Protein AF-A0A4Q3FVG8-F1 (afdb_monomer_lite)

Structure (mmCIF, N/CA/C/O backbone):
data_AF-A0A4Q3FVG8-F1
#
_entry.id   AF-A0A4Q3FVG8-F1
#
loop_
_atom_site.group_PDB
_atom_site.id
_atom_site.type_symbol
_atom_site.label_atom_id
_atom_site.label_alt_id
_atom_site.label_comp_id
_atom_site.label_asym_id
_atom_site.label_entity_id
_atom_site.label_seq_id
_atom_site.pdbx_PDB_ins_code
_atom_site.Cartn_x
_atom_site.Cartn_y
_atom_site.Cartn_z
_atom_site.occupancy
_atom_site.B_iso_or_equiv
_atom_site.auth_seq_id
_atom_site.auth_comp_id
_atom_site.auth_asym_id
_atom_site.auth_atom_id
_atom_site.pdbx_PDB_model_num
ATOM 1 N N . MET A 1 1 ? 11.011 -19.265 -17.181 1.00 75.31 1 MET A N 1
ATOM 2 C CA . MET A 1 1 ? 11.817 -19.226 -15.942 1.00 75.31 1 MET A CA 1
ATOM 3 C C . MET A 1 1 ? 11.753 -17.791 -15.523 1.00 75.31 1 MET A C 1
ATOM 5 O O . MET A 1 1 ? 12.229 -16.950 -16.275 1.00 75.31 1 MET A O 1
ATOM 9 N N . ASP A 1 2 ? 11.126 -17.531 -14.387 1.00 78.25 2 ASP A N 1
ATOM 10 C CA . ASP A 1 2 ? 10.666 -16.186 -14.072 1.00 78.25 2 ASP A CA 1
ATOM 11 C C . ASP A 1 2 ? 11.560 -15.637 -12.963 1.00 78.25 2 ASP A C 1
ATOM 13 O O . ASP A 1 2 ? 11.830 -16.323 -11.972 1.00 78.25 2 ASP A O 1
ATOM 17 N N . ILE A 1 3 ? 12.095 -14.434 -13.171 1.00 79.69 3 ILE A N 1
ATOM 18 C CA . ILE A 1 3 ? 13.095 -13.823 -12.293 1.00 79.69 3 ILE A CA 1
ATOM 19 C C . ILE A 1 3 ? 12.486 -12.575 -11.660 1.00 79.69 3 ILE A C 1
ATOM 21 O O . ILE A 1 3 ? 12.050 -11.667 -12.361 1.00 79.69 3 ILE A O 1
ATOM 25 N N . LEU A 1 4 ? 12.501 -12.514 -10.327 1.00 82.00 4 LEU A N 1
ATOM 26 C CA . LEU A 1 4 ? 12.048 -11.354 -9.564 1.00 82.00 4 LEU A CA 1
ATOM 27 C C . LEU A 1 4 ? 13.248 -10.546 -9.063 1.00 82.00 4 LEU A C 1
ATOM 29 O O . LEU A 1 4 ? 14.084 -11.062 -8.320 1.00 82.00 4 LEU A O 1
ATOM 33 N N . ILE A 1 5 ? 13.308 -9.265 -9.427 1.00 82.19 5 ILE A N 1
ATOM 34 C CA . ILE A 1 5 ? 14.364 -8.341 -8.995 1.00 82.19 5 ILE A CA 1
ATOM 35 C C . ILE A 1 5 ? 13.765 -7.351 -7.987 1.00 82.19 5 ILE A C 1
ATOM 37 O O . ILE A 1 5 ? 12.943 -6.512 -8.346 1.00 82.19 5 ILE A O 1
ATOM 41 N N . LYS A 1 6 ? 14.162 -7.449 -6.710 1.00 83.00 6 LYS A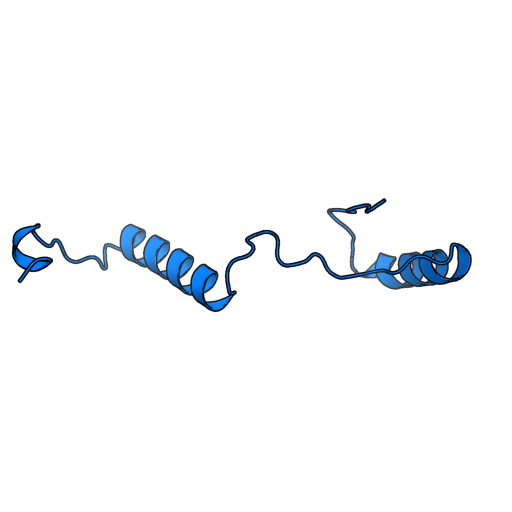 N 1
ATOM 42 C CA . LYS A 1 6 ? 13.699 -6.555 -5.628 1.00 83.00 6 LYS A CA 1
ATOM 43 C C . LYS A 1 6 ? 14.652 -5.367 -5.436 1.00 83.00 6 LYS A C 1
ATOM 45 O O . LYS A 1 6 ? 15.836 -5.465 -5.747 1.00 83.00 6 LYS A O 1
ATOM 50 N N . ASN A 1 7 ? 14.146 -4.268 -4.869 1.00 84.12 7 ASN A N 1
ATOM 51 C CA . ASN A 1 7 ? 14.905 -3.046 -4.543 1.00 84.12 7 ASN A CA 1
ATOM 52 C C . ASN A 1 7 ? 15.525 -2.311 -5.752 1.00 84.12 7 ASN A C 1
ATOM 54 O O . ASN A 1 7 ? 16.594 -1.709 -5.641 1.00 84.12 7 ASN A O 1
ATOM 58 N N . VAL A 1 8 ? 14.859 -2.338 -6.909 1.00 84.50 8 VAL A N 1
ATOM 59 C CA . VAL A 1 8 ? 15.290 -1.582 -8.094 1.00 84.50 8 VAL A CA 1
ATOM 60 C C . VAL A 1 8 ? 15.014 -0.091 -7.887 1.00 84.50 8 VAL A C 1
ATOM 62 O O . VAL A 1 8 ? 13.900 0.301 -7.555 1.00 84.50 8 VAL A O 1
ATOM 65 N N . GLN A 1 9 ? 16.027 0.754 -8.094 1.00 87.50 9 GLN A N 1
ATOM 66 C CA . GLN A 1 9 ? 15.839 2.209 -8.097 1.00 87.50 9 GLN A CA 1
ATOM 67 C C . GLN A 1 9 ? 15.300 2.663 -9.459 1.00 87.50 9 GLN A C 1
ATOM 69 O O . GLN A 1 9 ? 15.802 2.212 -10.488 1.00 87.50 9 GLN A O 1
ATOM 74 N N . GLU A 1 10 ? 14.363 3.617 -9.479 1.00 82.44 10 GLU A N 1
ATOM 75 C CA . GLU A 1 10 ? 13.724 4.114 -10.715 1.00 82.44 10 GLU A CA 1
ATOM 76 C C . GLU A 1 10 ? 14.730 4.551 -11.789 1.00 82.44 10 GLU A C 1
ATOM 78 O O . GLU A 1 10 ? 14.557 4.272 -12.974 1.00 82.44 10 GLU A O 1
ATOM 83 N N . LYS A 1 11 ? 15.852 5.152 -11.374 1.00 90.00 11 LYS A N 1
ATOM 84 C CA . LYS A 1 11 ? 16.931 5.591 -12.274 1.00 90.00 11 LYS A CA 1
ATOM 85 C C . LYS A 1 11 ? 17.557 4.463 -13.109 1.00 90.00 11 LYS A C 1
ATOM 87 O O . LYS A 1 11 ? 18.228 4.741 -14.098 1.00 90.00 11 LYS A O 1
ATOM 92 N N . HIS A 1 12 ? 17.390 3.207 -12.697 1.00 88.56 12 HIS A N 1
ATOM 93 C CA . HIS A 1 12 ? 17.941 2.036 -13.376 1.00 88.56 12 HIS A CA 1
ATOM 94 C C . HIS A 1 12 ? 16.939 1.352 -14.319 1.00 88.56 12 HIS A C 1
ATOM 96 O O . HIS A 1 12 ? 17.353 0.498 -15.100 1.00 88.56 12 HIS A O 1
ATOM 102 N N . LEU A 1 13 ? 15.661 1.750 -14.320 1.00 86.19 13 LEU A N 1
ATOM 103 C CA . LEU A 1 13 ? 14.644 1.194 -15.223 1.00 86.19 13 LEU A CA 1
ATOM 104 C C . LEU A 1 13 ? 14.994 1.339 -16.716 1.00 86.19 13 LEU A C 1
ATOM 106 O O . LEU A 1 13 ? 14.821 0.362 -17.446 1.00 86.19 13 LEU A O 1
ATOM 110 N N . PRO A 1 14 ? 15.556 2.470 -17.199 1.00 91.00 14 PRO A N 1
ATOM 111 C CA . PRO A 1 14 ? 15.948 2.586 -18.604 1.00 91.00 14 PRO A CA 1
ATOM 112 C C . PRO A 1 14 ? 17.010 1.557 -19.011 1.00 91.00 14 PRO A C 1
ATOM 114 O O . PRO A 1 14 ? 16.938 0.992 -20.097 1.00 91.00 14 PRO A O 1
ATOM 117 N N . LEU A 1 15 ? 17.965 1.271 -18.120 1.00 90.88 15 LEU A N 1
ATOM 118 C CA . LEU A 1 15 ? 19.010 0.274 -18.355 1.00 90.88 15 LEU A CA 1
ATOM 119 C C . LEU A 1 15 ? 18.429 -1.145 -18.414 1.00 90.88 15 LEU A C 1
ATOM 121 O O . LEU A 1 15 ? 18.815 -1.930 -19.275 1.00 90.88 15 LEU A O 1
ATOM 125 N N . ILE A 1 16 ? 17.491 -1.466 -17.520 1.00 89.12 16 ILE A N 1
ATOM 126 C CA . ILE A 1 16 ? 16.814 -2.770 -17.500 1.00 89.12 16 ILE A CA 1
ATOM 127 C C . ILE A 1 16 ? 16.000 -2.970 -18.783 1.00 89.12 16 ILE A C 1
ATOM 129 O O . ILE A 1 16 ? 16.052 -4.050 -19.361 1.00 89.12 16 ILE A O 1
ATOM 133 N N . ASN A 1 17 ? 15.333 -1.927 -19.282 1.00 88.25 17 ASN A N 1
ATOM 134 C CA . ASN A 1 17 ? 14.595 -1.990 -20.546 1.00 88.25 17 ASN A CA 1
ATOM 135 C C . ASN A 1 17 ? 15.505 -2.225 -21.762 1.00 88.25 17 ASN A C 1
ATOM 137 O O . ASN A 1 17 ? 15.133 -2.957 -22.675 1.00 88.25 17 ASN A O 1
ATOM 141 N N . GLU A 1 18 ? 16.697 -1.631 -21.797 1.00 92.44 18 GLU A N 1
ATOM 142 C CA . GLU A 1 18 ? 17.668 -1.891 -22.872 1.00 92.44 18 GLU A CA 1
ATOM 143 C C . GLU A 1 18 ? 18.229 -3.321 -22.808 1.00 92.44 18 GLU A C 1
ATOM 145 O O . GLU A 1 18 ? 18.378 -3.990 -23.835 1.00 92.44 18 GLU A O 1
ATOM 150 N N . LEU A 1 19 ? 18.474 -3.835 -21.598 1.00 90.81 19 LEU A N 1
ATOM 151 C CA . LEU A 1 19 ? 18.863 -5.232 -21.392 1.00 90.81 19 LEU A CA 1
ATOM 152 C C . LEU A 1 19 ? 17.757 -6.197 -21.827 1.00 90.81 19 LEU A C 1
ATOM 154 O O . LEU A 1 19 ? 18.053 -7.178 -22.503 1.00 90.81 19 LEU A O 1
ATOM 158 N N . ALA A 1 20 ? 16.504 -5.886 -21.494 1.00 90.38 20 ALA A N 1
ATOM 159 C CA . ALA A 1 20 ? 15.323 -6.653 -21.878 1.00 90.38 20 ALA A CA 1
ATOM 160 C C . ALA A 1 20 ? 15.214 -6.811 -23.397 1.00 90.38 20 ALA A C 1
ATOM 162 O O . ALA A 1 20 ? 15.071 -7.925 -23.890 1.00 90.38 20 ALA A O 1
ATOM 163 N N . LYS A 1 21 ? 15.405 -5.721 -24.151 1.00 91.44 21 LYS A N 1
ATOM 164 C CA . LYS A 1 21 ? 15.430 -5.755 -25.624 1.00 91.44 21 LYS A CA 1
ATOM 165 C C . LYS A 1 21 ? 16.585 -6.582 -26.181 1.00 91.44 21 LYS A C 1
ATOM 167 O O . LYS A 1 21 ? 16.429 -7.254 -27.191 1.00 91.44 21 LYS A O 1
ATOM 172 N N . THR A 1 22 ? 17.756 -6.494 -25.555 1.00 92.94 22 THR A N 1
ATOM 173 C CA . THR A 1 22 ? 18.966 -7.175 -26.041 1.00 92.94 22 THR A CA 1
ATOM 174 C C . THR A 1 22 ? 18.907 -8.681 -25.796 1.00 92.94 22 THR A C 1
ATOM 176 O O . THR A 1 22 ? 19.422 -9.463 -26.591 1.00 92.94 22 THR A O 1
ATOM 179 N N . LEU A 1 23 ? 18.305 -9.081 -24.677 1.00 89.69 23 LEU A N 1
ATOM 180 C CA . LEU A 1 23 ? 18.233 -10.465 -24.211 1.00 89.69 23 LEU A CA 1
ATOM 181 C C . LEU A 1 23 ? 16.861 -11.112 -24.455 1.00 89.69 23 LEU A C 1
ATOM 183 O O . LEU A 1 23 ? 16.657 -12.247 -24.034 1.00 89.69 23 LEU A O 1
ATOM 187 N N . ASP A 1 24 ? 15.961 -10.397 -25.132 1.00 88.94 24 ASP A N 1
ATOM 188 C CA . ASP A 1 24 ? 14.618 -10.829 -25.531 1.00 88.94 24 ASP A CA 1
ATOM 189 C C . ASP A 1 24 ? 13.776 -11.380 -24.366 1.00 88.94 24 ASP A C 1
ATOM 191 O O . ASP A 1 24 ? 13.178 -12.453 -24.441 1.00 88.94 24 ASP A O 1
ATOM 195 N N . PHE A 1 25 ? 13.754 -10.648 -23.246 1.00 88.62 25 PHE A N 1
ATOM 196 C CA . PHE A 1 25 ? 12.876 -10.948 -22.112 1.00 88.62 25 PHE A CA 1
ATOM 197 C C . PHE A 1 25 ? 11.913 -9.798 -21.831 1.00 88.62 25 PHE A C 1
ATOM 199 O O . PHE A 1 25 ? 12.202 -8.634 -22.096 1.00 88.62 25 PHE A O 1
ATOM 206 N N . GLU A 1 26 ? 10.760 -10.128 -21.257 1.00 83.50 26 GLU A N 1
ATOM 207 C CA . GLU A 1 26 ? 9.717 -9.161 -20.931 1.00 83.50 26 GLU A CA 1
ATOM 208 C C . GLU A 1 26 ? 9.854 -8.679 -19.481 1.00 83.50 26 GLU A C 1
ATOM 210 O O . GLU A 1 26 ? 10.071 -9.469 -18.560 1.00 83.50 26 GLU A O 1
ATOM 215 N N . VAL A 1 27 ? 9.744 -7.364 -19.274 1.00 81.44 27 VAL A N 1
ATOM 216 C CA . VAL A 1 27 ? 9.714 -6.753 -17.940 1.00 81.44 27 VAL A CA 1
ATOM 217 C C . VAL A 1 27 ? 8.256 -6.516 -17.576 1.00 81.44 27 VAL A C 1
ATOM 219 O O . VAL A 1 27 ? 7.642 -5.561 -18.042 1.00 81.44 27 VAL A O 1
ATOM 222 N N . SER A 1 28 ? 7.702 -7.384 -16.737 1.00 76.50 28 SER A N 1
ATOM 223 C CA . SER A 1 28 ? 6.382 -7.192 -16.142 1.00 76.50 28 SER A CA 1
ATOM 224 C C . SER A 1 28 ? 6.518 -6.607 -14.741 1.00 76.50 28 SER A C 1
ATOM 226 O O . SER A 1 28 ? 7.369 -7.045 -13.960 1.00 76.50 28 SER A O 1
ATOM 228 N N . GLU A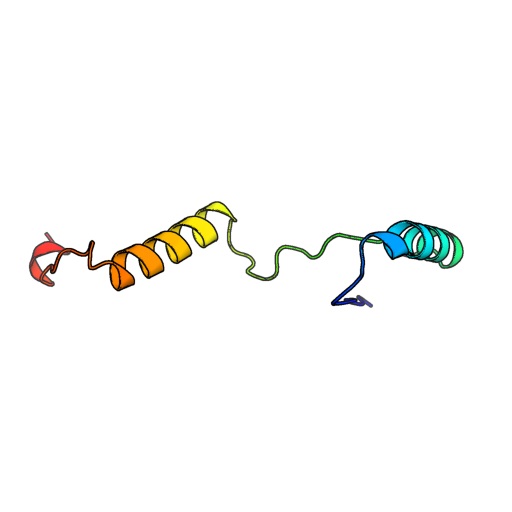 1 29 ? 5.647 -5.663 -14.385 1.00 68.44 29 GLU A N 1
ATOM 229 C CA . GLU A 1 29 ?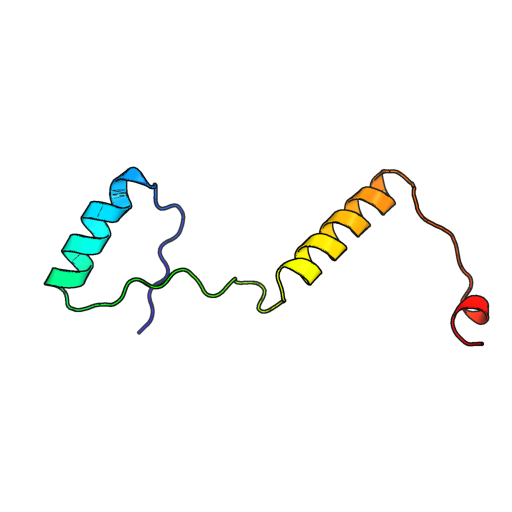 5.465 -5.313 -12.977 1.00 68.44 29 GLU A CA 1
ATOM 230 C C . GLU A 1 29 ? 5.044 -6.565 -12.194 1.00 68.44 29 GLU A C 1
ATOM 232 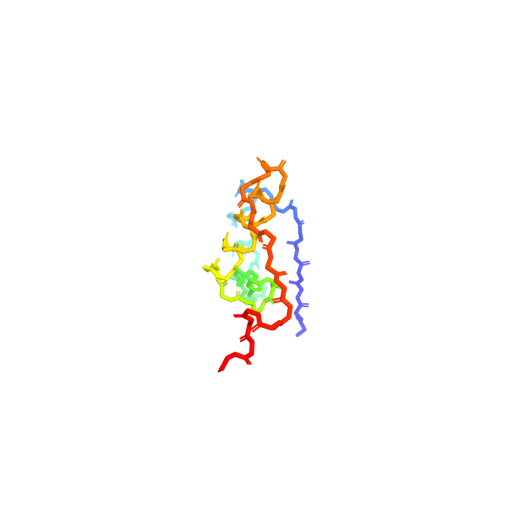O O . GLU A 1 29 ? 4.328 -7.416 -12.737 1.00 68.44 29 GLU A O 1
ATOM 237 N N . PRO A 1 30 ? 5.506 -6.729 -10.940 1.00 61.66 30 PRO A N 1
ATOM 238 C CA . PRO A 1 30 ? 5.099 -7.869 -10.142 1.00 61.66 30 PRO A CA 1
ATOM 239 C C . PRO A 1 30 ? 3.573 -7.892 -10.070 1.00 61.66 30 PRO A C 1
ATOM 241 O O . PRO A 1 30 ? 2.944 -6.909 -9.675 1.00 61.66 30 PRO A O 1
ATOM 244 N N . VAL A 1 31 ? 2.981 -9.034 -10.427 1.00 58.09 31 VAL A N 1
ATOM 245 C CA . VAL A 1 31 ? 1.597 -9.341 -10.064 1.00 58.09 31 VAL A CA 1
ATOM 246 C C . VAL A 1 31 ? 1.507 -9.094 -8.564 1.00 58.09 31 VAL A C 1
ATOM 248 O O . VAL A 1 31 ? 2.240 -9.741 -7.818 1.00 58.09 31 VAL A O 1
ATOM 251 N N . ASN A 1 32 ? 0.704 -8.103 -8.153 1.00 57.00 32 ASN A N 1
ATOM 252 C CA . ASN A 1 32 ? 0.569 -7.668 -6.761 1.00 57.00 32 ASN A CA 1
ATOM 253 C C . ASN A 1 32 ? 0.642 -8.886 -5.827 1.00 57.00 32 ASN A C 1
ATOM 255 O O . ASN A 1 32 ? -0.267 -9.716 -5.835 1.00 57.00 32 ASN A O 1
ATOM 259 N N . GLU A 1 33 ? 1.741 -9.005 -5.065 1.00 56.28 33 GLU A N 1
ATOM 260 C CA . GLU A 1 33 ? 2.156 -10.245 -4.375 1.00 56.28 33 GLU A CA 1
ATOM 261 C C . GLU A 1 33 ? 1.086 -10.800 -3.415 1.00 56.28 33 GLU A C 1
ATOM 263 O O . GLU A 1 33 ? 1.172 -11.953 -3.002 1.00 56.28 33 GLU A O 1
ATOM 268 N N . SER A 1 34 ? 0.063 -10.019 -3.054 1.00 59.66 34 SER A N 1
ATOM 269 C CA . SER A 1 34 ? -1.000 -10.513 -2.182 1.00 59.66 34 SER A CA 1
ATOM 270 C C . SER A 1 34 ? -2.004 -11.426 -2.902 1.00 59.66 34 SER A C 1
ATOM 272 O O . SER A 1 34 ? -2.686 -12.198 -2.238 1.00 59.66 34 SER A O 1
ATOM 274 N N . GLY A 1 35 ? -2.135 -11.344 -4.233 1.00 67.94 35 GLY A N 1
ATOM 275 C CA . GLY A 1 35 ? -3.236 -11.981 -4.973 1.00 67.94 35 GLY A CA 1
ATOM 276 C C . GLY A 1 35 ? -4.632 -11.445 -4.609 1.00 67.94 35 GLY A C 1
ATOM 277 O O . GLY A 1 35 ? -5.618 -11.830 -5.231 1.00 67.94 35 GLY A O 1
ATOM 278 N N . TYR A 1 36 ? -4.722 -10.547 -3.624 1.00 73.94 36 TYR A N 1
ATOM 279 C CA . TYR A 1 36 ? -5.935 -9.864 -3.218 1.00 73.94 36 TYR A CA 1
ATOM 280 C C . TYR A 1 36 ? -6.060 -8.522 -3.923 1.00 73.94 36 TYR A C 1
ATOM 282 O O . TYR A 1 36 ? -5.077 -7.841 -4.229 1.00 73.94 36 TYR A O 1
ATOM 290 N N . ASP A 1 37 ? -7.315 -8.154 -4.138 1.00 83.44 37 ASP A N 1
ATOM 291 C CA . ASP A 1 37 ? -7.712 -6.872 -4.685 1.00 83.44 37 ASP A CA 1
ATOM 292 C C . ASP A 1 37 ? -7.136 -5.693 -3.856 1.00 83.44 37 ASP A C 1
ATOM 294 O O . ASP A 1 37 ? -7.137 -5.747 -2.619 1.00 83.44 37 ASP A O 1
ATOM 298 N N . PRO A 1 38 ? -6.628 -4.620 -4.489 1.00 84.75 38 PRO A N 1
ATOM 299 C CA . PRO A 1 38 ? -6.067 -3.471 -3.777 1.00 84.75 38 PRO A CA 1
ATOM 300 C C . PRO A 1 38 ? -7.029 -2.804 -2.782 1.00 84.75 38 PRO A C 1
ATOM 302 O O . PRO A 1 38 ? -6.584 -2.375 -1.712 1.00 84.75 38 PRO A O 1
ATOM 305 N N . ASP A 1 39 ? -8.335 -2.763 -3.069 1.00 87.81 39 ASP A N 1
ATOM 306 C CA . ASP A 1 39 ? -9.329 -2.191 -2.152 1.00 87.81 39 ASP A CA 1
ATOM 307 C C . ASP A 1 39 ? -9.494 -3.069 -0.910 1.00 87.81 39 ASP A C 1
ATOM 309 O O . ASP A 1 39 ? -9.736 -2.568 0.193 1.00 87.81 39 ASP A O 1
ATOM 313 N N . PHE A 1 40 ? -9.323 -4.386 -1.055 1.00 87.12 40 PHE A N 1
ATOM 314 C CA . PHE A 1 40 ? -9.291 -5.304 0.080 1.00 87.12 40 PHE A CA 1
ATOM 315 C C . PHE A 1 40 ? -8.101 -5.002 0.996 1.00 87.12 40 PHE A C 1
ATOM 317 O O . PHE A 1 40 ? -8.280 -4.847 2.205 1.00 87.12 40 PHE A O 1
ATOM 324 N N . ILE A 1 41 ? -6.901 -4.827 0.433 1.00 88.50 41 ILE A N 1
ATOM 325 C CA . ILE A 1 41 ? -5.701 -4.465 1.205 1.00 88.50 41 ILE A CA 1
ATOM 326 C C . ILE A 1 41 ? -5.908 -3.129 1.933 1.00 88.50 41 ILE A C 1
ATOM 328 O O . ILE A 1 41 ? -5.539 -2.998 3.102 1.00 88.50 41 ILE A O 1
ATOM 332 N N . ALA A 1 42 ? -6.511 -2.142 1.264 1.00 92.69 42 ALA A N 1
ATOM 333 C CA . ALA A 1 42 ? -6.806 -0.842 1.860 1.00 92.69 42 ALA A CA 1
ATOM 334 C C . ALA A 1 42 ? -7.771 -0.960 3.053 1.00 92.69 42 ALA A C 1
ATOM 336 O O . ALA A 1 42 ? -7.515 -0.375 4.107 1.00 92.69 42 ALA A O 1
ATOM 337 N N . LYS A 1 43 ? -8.832 -1.769 2.931 1.00 93.00 43 LYS A N 1
ATOM 338 C CA . LYS A 1 43 ? -9.793 -2.017 4.020 1.00 93.00 43 LYS A CA 1
ATOM 339 C C . LYS A 1 43 ? -9.155 -2.687 5.234 1.00 93.00 43 LYS A C 1
ATOM 341 O O . LYS A 1 43 ? -9.461 -2.297 6.356 1.00 93.00 43 LYS A O 1
ATOM 346 N N . ILE A 1 44 ? -8.266 -3.659 5.028 1.00 93.69 44 ILE A N 1
ATOM 347 C CA . ILE A 1 44 ? -7.559 -4.321 6.136 1.00 93.69 44 ILE A CA 1
ATOM 348 C C . ILE A 1 44 ? -6.670 -3.324 6.884 1.00 93.69 44 ILE A C 1
ATOM 350 O O . ILE A 1 44 ? -6.766 -3.228 8.104 1.00 93.69 44 ILE A O 1
ATOM 354 N N . LYS A 1 45 ? -5.882 -2.517 6.162 1.00 94.62 45 LYS A N 1
ATOM 355 C CA . LYS A 1 45 ? -5.036 -1.480 6.778 1.00 94.62 45 LYS A CA 1
ATOM 356 C C . LYS A 1 45 ? -5.855 -0.467 7.579 1.00 94.62 45 LYS A C 1
ATOM 358 O O . LYS A 1 45 ? -5.471 -0.121 8.692 1.00 94.62 45 LYS A O 1
ATOM 363 N N . GLN A 1 46 ? -6.997 -0.034 7.042 1.00 95.50 46 GLN A N 1
ATOM 364 C CA . GLN A 1 46 ? -7.914 0.849 7.762 1.00 95.50 46 GLN A CA 1
ATOM 365 C C . GLN A 1 46 ? -8.438 0.191 9.049 1.00 95.50 46 GLN A C 1
ATOM 367 O O . GLN A 1 46 ? -8.470 0.834 10.095 1.00 95.50 46 GLN A O 1
ATOM 372 N N . GLY A 1 47 ? -8.791 -1.097 8.993 1.00 95.31 47 GLY A N 1
ATOM 373 C CA . GLY A 1 47 ? -9.216 -1.865 10.163 1.00 95.31 47 GLY A CA 1
ATOM 374 C C . GLY A 1 47 ? -8.141 -1.941 11.251 1.00 95.31 47 GLY A C 1
ATOM 375 O O . GLY A 1 47 ? -8.442 -1.718 12.423 1.00 95.31 47 GLY A O 1
ATOM 376 N N . ASP A 1 48 ? -6.882 -2.178 10.876 1.00 95.44 48 ASP A N 1
ATOM 377 C CA . ASP A 1 48 ? -5.753 -2.189 11.817 1.00 95.44 48 ASP A CA 1
ATOM 378 C C . ASP A 1 48 ? -5.568 -0.823 12.503 1.00 95.44 48 ASP A C 1
ATOM 380 O O . ASP A 1 48 ? -5.340 -0.744 13.717 1.00 95.44 48 ASP A O 1
ATOM 384 N N . GLU A 1 49 ? -5.711 0.271 11.751 1.00 96.88 49 GLU A N 1
ATOM 385 C CA . GLU A 1 49 ? -5.679 1.628 12.303 1.00 96.88 49 GLU A CA 1
ATOM 386 C C . GLU A 1 49 ? -6.857 1.908 13.238 1.00 96.88 49 GLU A C 1
ATOM 388 O O . GLU A 1 49 ? -6.671 2.521 14.291 1.00 96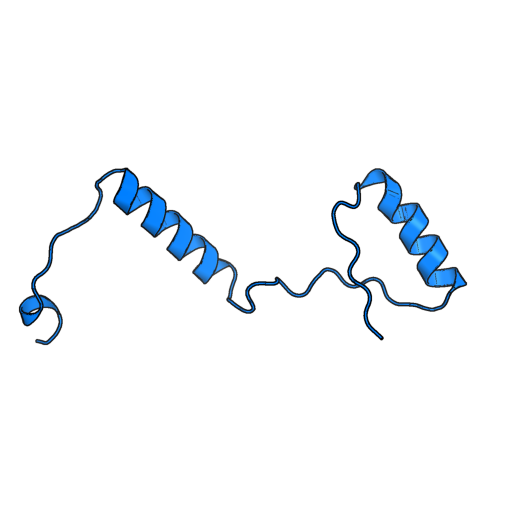.88 49 GLU A O 1
ATOM 393 N N . ASP A 1 50 ? -8.059 1.452 12.889 1.00 96.12 50 ASP A N 1
ATOM 394 C CA . ASP A 1 50 ? -9.258 1.605 13.711 1.00 96.12 50 ASP A CA 1
ATOM 395 C C . ASP A 1 50 ? -9.130 0.838 15.033 1.00 96.12 50 ASP A C 1
ATOM 397 O O . ASP A 1 50 ? -9.459 1.384 16.089 1.00 96.12 50 ASP A O 1
ATOM 401 N N . ILE A 1 51 ? -8.567 -0.376 15.011 1.00 94.38 51 ILE A N 1
ATOM 402 C CA . ILE A 1 51 ? -8.241 -1.150 16.219 1.00 94.38 51 ILE A CA 1
ATOM 403 C C . ILE A 1 51 ? -7.252 -0.377 17.088 1.00 94.38 51 ILE A C 1
ATOM 405 O O . ILE A 1 51 ? -7.496 -0.179 18.281 1.00 94.38 51 ILE A O 1
ATOM 409 N N . ARG A 1 52 ? -6.158 0.112 16.496 1.00 93.44 52 ARG A N 1
ATOM 410 C CA . ARG A 1 52 ? -5.133 0.877 17.218 1.00 93.44 52 ARG A CA 1
ATOM 411 C C . ARG A 1 52 ? -5.679 2.181 17.800 1.00 93.44 52 ARG A C 1
ATOM 413 O O . ARG A 1 52 ? -5.264 2.587 18.883 1.00 93.44 52 ARG A O 1
ATOM 420 N N . ALA A 1 53 ? -6.593 2.837 17.095 1.00 95.94 53 ALA A N 1
ATOM 421 C CA . ALA A 1 53 ? -7.239 4.069 17.532 1.00 95.94 53 ALA A CA 1
ATOM 422 C C . ALA A 1 53 ? -8.422 3.836 18.489 1.00 95.94 53 ALA A C 1
ATOM 424 O O . ALA A 1 53 ? -9.029 4.805 18.945 1.00 95.94 53 ALA A O 1
ATOM 425 N N . GLY A 1 54 ? -8.778 2.580 18.778 1.00 94.06 54 GLY A N 1
ATOM 426 C CA . GLY A 1 54 ? -9.922 2.237 19.622 1.00 94.06 54 GLY A CA 1
ATOM 427 C C . GLY A 1 54 ? -11.283 2.517 18.977 1.00 94.06 54 GLY A C 1
ATOM 428 O O . GLY A 1 54 ? -12.294 2.506 19.674 1.00 94.06 54 GLY A O 1
ATOM 429 N N . ARG A 1 55 ? -11.344 2.731 17.657 1.00 94.50 55 ARG A N 1
ATOM 430 C CA . ARG A 1 55 ? -12.580 2.920 16.874 1.00 94.50 55 ARG A CA 1
ATOM 431 C C . ARG A 1 55 ? -13.258 1.580 16.570 1.00 94.50 55 ARG A C 1
ATOM 433 O O . ARG A 1 55 ? -13.625 1.292 15.437 1.00 94.50 55 ARG A O 1
ATOM 440 N N . THR A 1 56 ? -13.407 0.741 17.587 1.00 91.50 56 THR A N 1
ATOM 441 C CA . THR A 1 56 ? -14.020 -0.587 17.467 1.00 91.50 56 THR A CA 1
ATOM 442 C C . THR A 1 56 ? -15.258 -0.672 18.341 1.00 91.50 56 THR A C 1
ATOM 444 O O . THR A 1 5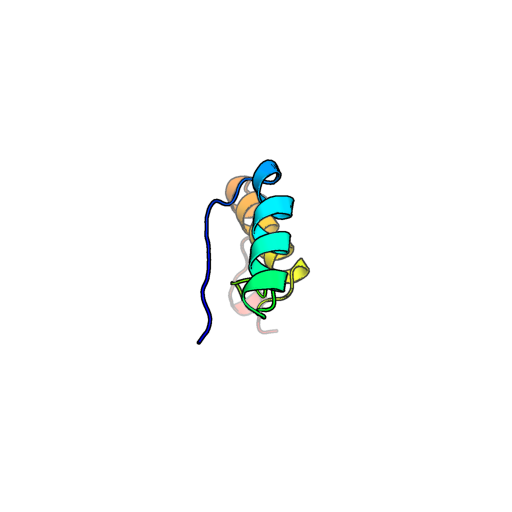6 ? -15.385 0.031 19.342 1.00 91.50 56 THR A O 1
ATOM 447 N N . THR A 1 57 ? -16.199 -1.528 17.956 1.00 91.44 57 THR A N 1
ATOM 448 C CA . THR A 1 57 ? -17.385 -1.821 18.764 1.00 91.44 57 THR A CA 1
ATOM 449 C C . THR A 1 57 ? -17.321 -3.270 19.200 1.00 91.44 57 THR A C 1
ATOM 451 O O . THR A 1 57 ? -17.124 -4.166 18.381 1.00 91.44 57 THR A O 1
ATOM 454 N N . LYS A 1 58 ? -17.474 -3.506 20.503 1.00 90.81 58 LYS A N 1
ATOM 455 C CA . LYS A 1 58 ? -17.560 -4.859 21.041 1.00 90.81 58 LYS A CA 1
ATOM 456 C C . LYS A 1 58 ? -18.944 -5.418 20.728 1.00 90.81 58 LYS A C 1
ATOM 458 O O . LYS A 1 58 ? -19.941 -4.845 21.152 1.00 90.81 58 LYS A O 1
ATOM 463 N N . ILE A 1 59 ? -18.976 -6.538 20.022 1.00 90.75 59 ILE A N 1
ATOM 464 C CA . ILE A 1 59 ? -20.195 -7.274 19.685 1.00 90.75 59 ILE A CA 1
ATOM 465 C C . ILE A 1 59 ? -20.137 -8.662 20.319 1.00 90.75 59 ILE A C 1
ATOM 467 O O . ILE A 1 59 ? -19.047 -9.208 20.525 1.00 90.75 59 ILE A O 1
ATOM 471 N N . THR A 1 60 ? -21.289 -9.220 20.673 1.00 92.25 60 THR A N 1
ATOM 472 C CA . THR A 1 60 ? -21.392 -10.606 21.148 1.00 92.25 60 THR A CA 1
ATOM 473 C C . THR A 1 60 ? -21.702 -11.545 19.983 1.00 92.25 60 THR A C 1
ATOM 475 O O . THR A 1 60 ? -22.083 -11.098 18.904 1.00 92.25 60 THR A O 1
ATOM 478 N N . LEU A 1 61 ? -21.522 -12.857 20.167 1.00 89.94 61 LEU A N 1
ATOM 479 C CA . LEU A 1 61 ? -21.838 -13.832 19.113 1.00 89.94 61 LEU A CA 1
ATOM 480 C C . LEU A 1 61 ? -23.330 -13.819 18.745 1.00 89.94 61 LEU A C 1
ATOM 482 O O . LEU A 1 61 ? -23.660 -13.952 17.569 1.00 89.94 61 LEU A O 1
ATOM 486 N N . ASP A 1 62 ? -24.204 -13.578 19.723 1.00 91.00 62 ASP A N 1
ATOM 487 C CA . ASP A 1 62 ? -25.654 -13.481 19.520 1.00 91.00 62 ASP A CA 1
ATOM 488 C C . ASP A 1 62 ? -26.048 -12.277 18.643 1.00 91.00 62 ASP A C 1
ATOM 490 O O . ASP A 1 62 ? -27.094 -12.287 17.996 1.00 91.00 62 ASP A O 1
ATOM 494 N N . ASP A 1 63 ? -25.204 -11.240 18.569 1.00 89.62 63 ASP A N 1
ATOM 495 C CA . ASP A 1 63 ? -25.438 -10.073 17.711 1.00 89.62 63 ASP A CA 1
ATOM 496 C C . ASP A 1 63 ? -25.120 -10.342 16.231 1.00 89.62 63 ASP A C 1
ATOM 498 O O . ASP A 1 63 ? -25.626 -9.633 15.361 1.00 89.62 63 ASP A O 1
ATOM 502 N N . ILE A 1 64 ? -24.280 -11.345 15.945 1.00 88.94 64 ILE A N 1
ATOM 503 C CA . ILE A 1 64 ? -23.785 -11.675 14.597 1.00 88.94 64 ILE A CA 1
ATOM 504 C C . ILE A 1 64 ? -24.713 -12.674 13.891 1.00 88.94 64 ILE A C 1
ATOM 506 O O . ILE A 1 64 ? -24.906 -12.582 12.680 1.00 88.94 64 ILE A O 1
ATOM 510 N N . TRP A 1 65 ? -25.293 -13.617 14.637 1.00 82.75 65 TRP A N 1
ATOM 511 C CA . TRP A 1 65 ? -26.082 -14.735 14.106 1.00 82.75 65 TRP A CA 1
ATOM 512 C C . TRP A 1 65 ? -27.584 -14.586 14.405 1.00 82.75 65 TRP A C 1
ATOM 514 O O . TRP A 1 65 ? -28.175 -15.459 15.039 1.00 82.75 65 TRP A O 1
ATOM 524 N N . LYS A 1 66 ? -28.189 -13.472 13.975 1.00 66.00 66 LYS A N 1
ATOM 525 C CA . LYS A 1 66 ? -29.639 -13.230 14.105 1.00 66.00 66 LYS A CA 1
ATOM 526 C C . LYS A 1 66 ? -30.470 -13.874 13.002 1.00 66.00 66 LYS A C 1
ATOM 528 O O . LYS A 1 66 ? -30.007 -13.875 11.841 1.00 66.00 66 LYS A O 1
#

Foldseek 3Di:
DDDDDPPDDPVCVVVVVVVCVVVVHDDDDPPPVVVDDPVVVVVVVVVVVCVVVVVDDDDDPVRVPD

Sequence (66 aa):
MDILIKNVQEKHLPLINELAKTLDFEVSEPVNESGYDPDFIAKIKQGDEDIRAGRTTKITLDDIWK

Radius of gyration: 21.26 Å; chains: 1; bounding box: 49×25×47 Å

pLDDT: mean 85.38, std 10.24, range [56.28, 96.88]

Secondary structure (DSSP, 8-state):
------S--GGGHHHHHHHHHHHT---PPP--TT-S-HHHHHHHHHHHHHHHTT------HHHH--